Protein AF-I1BPT5-F1 (afdb_monomer)

Mean predicted aligned error: 7.58 Å

Solvent-accessible surface area (backbone atoms only — not comparable to full-atom values): 6154 Å² total; per-residue (Å²): 137,80,79,76,76,77,85,68,54,57,66,56,38,26,52,51,12,52,50,32,29,51,50,13,52,48,29,46,51,46,32,62,72,56,46,56,76,73,46,66,97,48,74,70,62,56,67,74,44,56,83,86,37,70,66,29,49,50,49,54,54,51,52,52,53,46,54,59,23,59,52,16,58,54,35,30,53,54,10,50,48,12,46,74,72,45,49,84,69,82,80,91,73,79,65,50,90,74,42,90,45,78,69,55,46,75,107

Sequence (107 aa):
MTSIPSTASTKVIRYRGAANICLGFLKLSFMSLFIDPLLPQKPIFALYYTWFHPMSLLYTALYGVKAYCILGVVDIGLGVEQVVTGWEMIQLFDSPVLSTSPRDFWR

Foldseek 3Di:
DDDDPPPPDLVNLLVQLVVLLVVLVVLVVCCVPPLVVVEDPDVVVLVVDDCPDPSVVVNVVSVVSNVVSVCSVVSNVVSVCSNVVSDRDDDPDDPLVPQPDPVSNVD

Secondary structure (DSSP, 8-state):
---------HHHHHHHHHHHHHHHHHHHHHIIIIITTTS-SSGGGGGGS-TTSHHHHHHHHHHHHHHHHHTHHHHHHHHHHHHHH---PPPS-S-GGG-SSHHHHT-

Radius of gyration: 18.04 Å; Cα contacts (8 Å, |Δi|>4): 95; chains: 1; bounding box: 36×20×56 Å

pLDDT: mean 84.09, std 11.27, range [34.62, 93.81]

Organism: Rhizopus delemar (strain RA 99-880 / ATCC MYA-4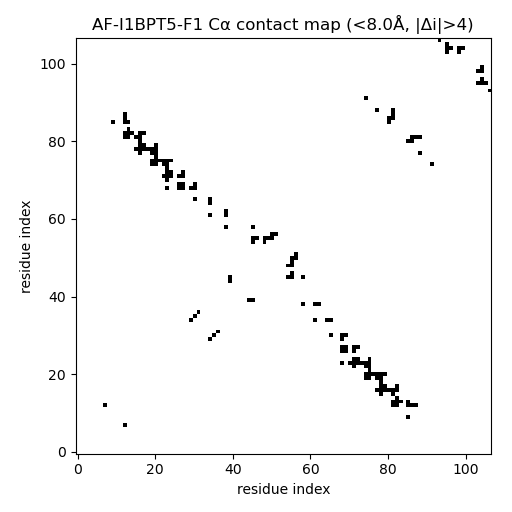621 / FGSC 9543 / NRRL 43880) (NCBI:txid246409)

Structure (mmCIF, N/CA/C/O backbone):
data_AF-I1BPT5-F1
#
_entry.id   AF-I1BPT5-F1
#
loop_
_atom_site.group_PDB
_atom_site.id
_atom_site.type_symbol
_atom_site.label_atom_id
_atom_site.label_alt_id
_atom_site.label_comp_id
_atom_site.label_asym_id
_atom_site.label_entity_id
_atom_site.label_seq_id
_atom_site.pdbx_PDB_ins_code
_atom_site.Cartn_x
_atom_site.Cartn_y
_atom_site.Cartn_z
_atom_site.occupancy
_atom_site.B_iso_or_equiv
_atom_site.auth_seq_id
_atom_site.auth_comp_id
_atom_site.auth_asym_id
_atom_site.auth_atom_id
_atom_site.pdbx_PDB_model_num
ATOM 1 N N . MET A 1 1 ? 4.087 -15.266 33.337 1.00 37.91 1 MET A N 1
ATOM 2 C CA . MET A 1 1 ? 4.011 -13.950 32.667 1.00 37.91 1 MET A CA 1
ATOM 3 C C . MET A 1 1 ? 2.549 -13.647 32.417 1.00 37.91 1 MET A C 1
ATOM 5 O O . MET A 1 1 ? 1.962 -14.174 31.486 1.00 37.91 1 MET A O 1
ATOM 9 N N . THR A 1 2 ? 1.935 -12.921 33.342 1.00 34.62 2 THR A N 1
ATOM 10 C CA . THR A 1 2 ? 0.526 -12.523 33.300 1.00 34.62 2 THR A CA 1
ATOM 11 C C . THR A 1 2 ? 0.373 -11.366 32.321 1.00 34.62 2 THR A C 1
ATOM 13 O O . THR A 1 2 ? 0.976 -10.312 32.516 1.00 34.62 2 THR A O 1
ATOM 16 N N . SER A 1 3 ? -0.389 -11.578 31.250 1.00 44.59 3 SER A N 1
ATOM 17 C CA . SER A 1 3 ? -0.771 -10.539 30.295 1.00 44.59 3 SER A CA 1
ATOM 18 C C . SER A 1 3 ? -1.522 -9.432 31.032 1.00 44.59 3 SER A C 1
ATOM 20 O O . SER A 1 3 ? -2.603 -9.670 31.569 1.00 44.59 3 SER A O 1
ATOM 22 N N . ILE A 1 4 ? -0.942 -8.237 31.086 1.00 49.91 4 ILE A N 1
ATOM 23 C CA . ILE A 1 4 ? -1.640 -7.038 31.550 1.00 49.91 4 ILE A CA 1
ATOM 24 C C . ILE A 1 4 ? -2.777 -6.796 30.546 1.00 49.91 4 ILE A C 1
ATOM 26 O O . ILE A 1 4 ? -2.481 -6.646 29.358 1.00 49.91 4 ILE A O 1
ATOM 30 N N . PRO A 1 5 ? -4.058 -6.799 30.956 1.00 51.09 5 PRO A N 1
ATOM 31 C CA . PRO A 1 5 ? -5.133 -6.458 30.043 1.00 51.09 5 PRO A CA 1
ATOM 32 C C . PRO A 1 5 ? -4.973 -4.980 29.691 1.00 51.09 5 PRO A C 1
ATOM 34 O O . PRO A 1 5 ? -5.000 -4.118 30.571 1.00 51.09 5 PRO A O 1
ATOM 37 N N . SER A 1 6 ? -4.757 -4.693 28.410 1.00 53.44 6 SER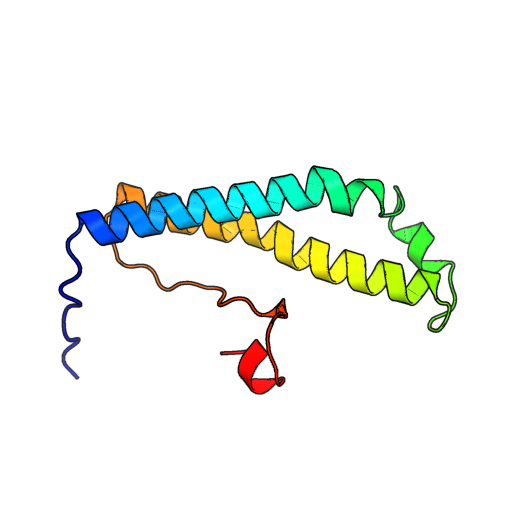 A N 1
ATOM 38 C CA . SER A 1 6 ? -4.852 -3.337 27.885 1.00 53.44 6 SER A CA 1
ATOM 39 C C . SER A 1 6 ? -6.260 -2.830 28.217 1.00 53.44 6 SER A C 1
ATOM 41 O O . SER A 1 6 ? -7.275 -3.388 27.803 1.00 53.44 6 SER A O 1
ATOM 43 N N . THR A 1 7 ? -6.337 -1.812 29.069 1.00 57.56 7 THR A N 1
ATOM 44 C CA . THR A 1 7 ? -7.579 -1.177 29.527 1.00 57.56 7 THR A CA 1
ATOM 45 C C . THR A 1 7 ? -8.123 -0.214 28.468 1.00 57.56 7 THR A C 1
ATOM 47 O O . THR A 1 7 ? -8.645 0.856 28.784 1.00 57.56 7 THR A O 1
ATOM 50 N N . ALA A 1 8 ? -7.996 -0.553 27.184 1.00 60.94 8 ALA A N 1
ATOM 51 C CA . ALA A 1 8 ? -8.628 0.216 26.128 1.00 60.94 8 ALA A CA 1
ATOM 52 C C . ALA A 1 8 ? -10.145 0.004 26.211 1.00 60.94 8 ALA A C 1
ATOM 54 O O . ALA A 1 8 ? -10.646 -1.119 26.155 1.00 60.94 8 ALA A O 1
ATOM 55 N N . SER A 1 9 ? -10.904 1.094 26.348 1.00 78.12 9 SER A N 1
ATOM 56 C CA . SER A 1 9 ? -12.364 1.025 26.265 1.00 78.12 9 SER A CA 1
ATOM 57 C C . SER A 1 9 ? -12.761 0.351 24.949 1.00 78.12 9 SER A C 1
ATOM 59 O O . SER A 1 9 ? -12.261 0.734 23.893 1.00 78.12 9 SER A O 1
ATOM 61 N N . THR A 1 10 ? -13.700 -0.599 24.973 1.00 77.88 10 THR A N 1
ATOM 62 C CA . THR A 1 10 ? -14.195 -1.300 23.771 1.00 77.88 10 THR A CA 1
ATOM 63 C C . THR A 1 10 ? -14.613 -0.335 22.653 1.00 77.88 10 THR A C 1
ATOM 65 O O . THR A 1 10 ? -14.499 -0.654 21.472 1.00 77.88 10 THR A O 1
ATOM 68 N N . LYS A 1 11 ? -15.049 0.884 23.008 1.00 82.06 11 LYS A N 1
ATOM 69 C CA . LYS A 1 11 ? -15.322 1.960 22.045 1.00 82.06 11 LYS A CA 1
ATOM 70 C C . LYS A 1 11 ? -14.076 2.331 21.234 1.00 82.06 11 LYS A C 1
ATOM 72 O O . LYS A 1 11 ? -14.161 2.413 20.016 1.00 82.06 11 LYS A O 1
ATOM 77 N N . VAL A 1 12 ? -12.928 2.506 21.888 1.00 84.62 12 VAL A N 1
ATOM 78 C CA . VAL A 1 12 ? -11.643 2.848 21.254 1.00 84.62 12 VAL A CA 1
ATOM 79 C C . VAL A 1 12 ? -11.201 1.748 20.289 1.00 84.62 12 VAL A C 1
ATOM 81 O O . VAL A 1 12 ? -10.805 2.055 19.169 1.00 84.62 12 VAL A O 1
ATOM 84 N N . ILE A 1 13 ? -11.350 0.476 20.677 1.00 84.06 13 ILE A N 1
ATOM 85 C CA . ILE A 1 13 ? -11.017 -0.675 19.819 1.00 84.06 13 ILE A CA 1
ATOM 86 C C . ILE A 1 13 ? -11.872 -0.664 18.545 1.00 84.06 13 ILE A C 1
ATOM 88 O O . ILE A 1 13 ? -11.348 -0.793 17.441 1.00 84.06 13 ILE A O 1
ATOM 92 N N . ARG A 1 14 ? -13.181 -0.418 18.677 1.00 85.81 14 ARG A N 1
ATOM 93 C CA . ARG A 1 14 ? -14.097 -0.333 17.529 1.00 85.81 14 ARG A CA 1
ATOM 94 C C . ARG A 1 14 ? -13.806 0.863 16.624 1.00 85.81 14 ARG A C 1
ATOM 96 O O . ARG A 1 14 ? -13.851 0.716 15.407 1.00 85.81 14 ARG A O 1
ATOM 103 N N . TYR A 1 15 ? -13.478 2.027 17.189 1.00 87.69 15 TYR A N 1
ATOM 104 C CA . TYR A 1 15 ? -13.063 3.189 16.395 1.00 87.69 15 TYR A CA 1
ATOM 105 C C . TYR A 1 15 ? -11.769 2.918 15.626 1.00 87.69 15 TYR A C 1
ATOM 107 O O . TYR A 1 15 ? -11.675 3.273 14.452 1.00 87.69 15 TYR A O 1
ATOM 115 N N . ARG A 1 16 ? -10.797 2.248 16.254 1.00 86.69 16 ARG A N 1
ATOM 116 C CA . ARG A 1 16 ? -9.550 1.842 15.596 1.00 86.69 16 ARG A CA 1
ATOM 117 C C . ARG A 1 16 ? -9.811 0.847 14.462 1.00 86.69 16 ARG A C 1
ATOM 119 O O . ARG A 1 16 ? -9.277 1.031 13.374 1.00 86.69 16 ARG A O 1
ATOM 126 N N . GLY A 1 17 ? -10.695 -0.128 14.6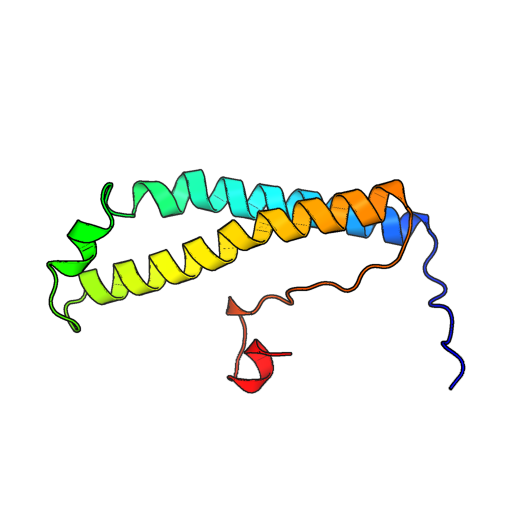74 1.00 86.88 17 GLY A N 1
ATOM 127 C CA . GLY A 1 17 ? -11.130 -1.049 13.621 1.00 86.88 17 GLY A CA 1
ATOM 128 C C . GLY A 1 17 ? -11.793 -0.331 12.444 1.00 86.88 17 GLY A C 1
ATOM 129 O O . GLY A 1 17 ? -11.429 -0.568 11.295 1.00 86.88 17 GLY A O 1
ATOM 130 N N . ALA A 1 18 ? -12.685 0.628 12.709 1.00 88.81 18 ALA A N 1
ATOM 131 C CA . ALA A 1 18 ? -13.304 1.442 11.661 1.00 88.81 18 ALA A CA 1
ATOM 132 C C . ALA A 1 18 ? -12.279 2.297 10.888 1.00 88.81 18 ALA A C 1
ATOM 134 O O . ALA A 1 18 ? -12.372 2.420 9.665 1.00 88.81 18 ALA A O 1
ATOM 135 N N . ALA A 1 19 ? -11.276 2.848 11.579 1.00 89.62 19 ALA A N 1
ATOM 136 C CA . ALA A 1 19 ? -10.181 3.575 10.942 1.00 89.62 19 ALA A CA 1
ATOM 137 C C . ALA A 1 19 ? -9.340 2.665 10.029 1.00 89.62 19 ALA A C 1
ATOM 139 O O . ALA A 1 19 ? -9.010 3.070 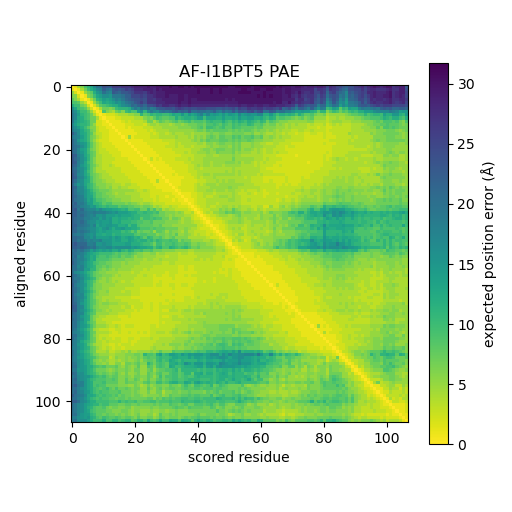8.917 1.00 89.62 19 ALA A O 1
ATOM 140 N N . ASN A 1 20 ? -9.067 1.423 10.447 1.00 88.50 20 ASN A N 1
ATOM 141 C CA . ASN A 1 20 ? -8.348 0.433 9.635 1.00 88.50 20 ASN A CA 1
ATOM 142 C C . ASN A 1 20 ? -9.126 0.043 8.372 1.00 88.50 20 ASN A C 1
ATOM 144 O O . ASN A 1 20 ? -8.548 -0.022 7.288 1.00 88.50 20 ASN A O 1
ATOM 148 N N . ILE A 1 21 ? -10.447 -0.128 8.482 1.00 91.00 21 ILE A N 1
ATOM 149 C CA . ILE A 1 21 ? -11.315 -0.359 7.318 1.00 91.00 21 ILE A CA 1
ATOM 150 C C . ILE A 1 21 ? -11.207 0.814 6.336 1.00 91.00 21 ILE A C 1
ATOM 152 O O . ILE A 1 21 ? -11.001 0.607 5.140 1.00 91.00 21 ILE A O 1
ATOM 156 N N . CYS A 1 22 ? -11.310 2.050 6.835 1.00 92.12 22 CYS A N 1
ATOM 157 C CA . CYS A 1 22 ? -11.188 3.254 6.013 1.00 92.12 22 CYS A CA 1
ATOM 158 C C . CYS A 1 22 ? -9.815 3.339 5.323 1.00 92.12 22 CYS A C 1
ATOM 160 O O . CYS A 1 22 ? -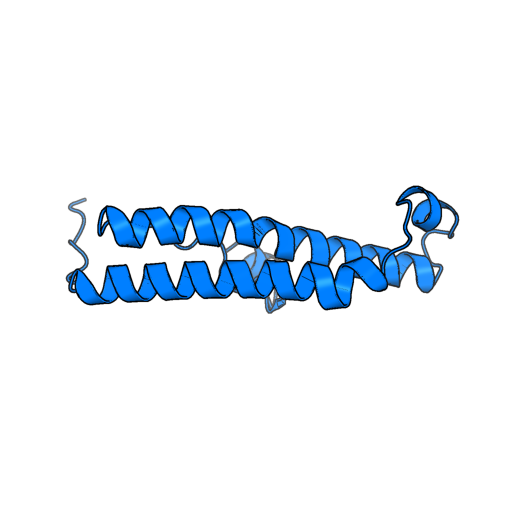9.740 3.608 4.124 1.00 92.12 22 CYS A O 1
ATOM 162 N N . LEU A 1 23 ? -8.735 3.034 6.050 1.00 90.38 23 LEU A N 1
ATOM 163 C CA . LEU A 1 23 ? -7.377 2.982 5.506 1.00 90.38 23 LEU A CA 1
ATOM 164 C C . LEU A 1 23 ? -7.257 1.944 4.381 1.00 90.38 23 LEU A C 1
ATOM 166 O O . LEU A 1 23 ? -6.677 2.237 3.336 1.00 90.38 23 LEU A O 1
ATOM 170 N N . GLY A 1 24 ? -7.825 0.752 4.567 1.00 90.75 24 GLY A N 1
ATOM 171 C CA . GLY A 1 24 ? -7.826 -0.295 3.551 1.00 90.75 24 GLY A CA 1
ATOM 172 C C . GLY A 1 24 ? -8.567 0.129 2.280 1.00 90.75 24 GLY A C 1
ATOM 173 O O . GLY A 1 24 ? -8.036 -0.014 1.178 1.00 90.75 24 GLY A O 1
ATOM 174 N N . PHE A 1 25 ? -9.740 0.758 2.413 1.00 93.81 25 PHE A N 1
ATOM 175 C CA . PHE A 1 25 ? -10.451 1.334 1.265 1.00 93.81 25 PHE A CA 1
ATOM 176 C C . PHE A 1 25 ? -9.669 2.456 0.583 1.00 93.81 25 PHE A C 1
ATOM 178 O O . PHE A 1 25 ? -9.668 2.533 -0.647 1.00 93.81 25 PHE A O 1
ATOM 185 N N . LEU A 1 26 ? -8.976 3.301 1.347 1.00 92.69 26 LEU A N 1
ATOM 186 C CA . LEU A 1 26 ? -8.117 4.347 0.799 1.00 92.69 26 LEU A CA 1
ATOM 187 C C . LEU A 1 26 ? -6.969 3.742 -0.017 1.00 92.69 26 LEU A C 1
ATOM 189 O O . LEU A 1 26 ? -6.731 4.189 -1.136 1.00 92.69 26 LEU A O 1
ATOM 193 N N . LYS A 1 27 ? -6.312 2.688 0.485 1.00 92.00 27 LYS A N 1
ATOM 194 C CA . LYS A 1 27 ? -5.255 1.961 -0.241 1.00 92.00 27 LYS A CA 1
ATOM 195 C C . LYS A 1 27 ? -5.767 1.371 -1.557 1.00 92.00 27 LYS A C 1
ATOM 197 O O . LYS A 1 27 ? -5.121 1.540 -2.590 1.00 92.00 27 LYS A O 1
ATOM 202 N N . LEU A 1 28 ? -6.935 0.728 -1.542 1.00 93.06 28 LEU A N 1
ATOM 203 C CA . LEU A 1 28 ? -7.543 0.145 -2.743 1.00 93.06 28 LEU A CA 1
ATOM 204 C C . LEU A 1 28 ? -7.987 1.210 -3.752 1.00 93.06 28 LEU A C 1
ATOM 206 O O . LEU A 1 28 ? -7.767 1.059 -4.954 1.00 93.06 28 LEU A O 1
ATOM 210 N N . SER A 1 29 ? -8.566 2.309 -3.268 1.00 92.44 29 SER A N 1
ATOM 211 C CA . SER A 1 29 ? -8.979 3.432 -4.116 1.00 92.44 29 SER A CA 1
ATOM 212 C C . SER A 1 29 ? -7.767 4.110 -4.751 1.00 92.44 29 SER A C 1
ATOM 214 O O . SER A 1 29 ? -7.767 4.382 -5.947 1.00 92.44 29 SER A O 1
ATOM 216 N N . PHE A 1 30 ? -6.699 4.317 -3.977 1.00 92.75 30 PHE A N 1
ATOM 217 C CA . PHE A 1 30 ? -5.441 4.861 -4.476 1.00 92.75 30 PHE A CA 1
ATOM 218 C C . PHE A 1 30 ? -4.815 3.957 -5.547 1.00 92.75 30 PHE A C 1
ATOM 220 O O . PHE A 1 30 ? -4.385 4.447 -6.590 1.00 92.75 30 PHE A O 1
ATOM 227 N N . MET A 1 31 ? -4.828 2.637 -5.334 1.00 93.00 31 MET A N 1
ATOM 228 C CA . MET A 1 31 ? -4.355 1.670 -6.327 1.00 93.00 31 MET A CA 1
ATOM 229 C C . MET A 1 31 ? -5.119 1.795 -7.648 1.00 93.00 31 MET A C 1
ATOM 231 O O . MET A 1 31 ? -4.498 1.968 -8.693 1.00 93.00 31 MET A O 1
ATOM 235 N N . SER A 1 32 ? -6.450 1.757 -7.591 1.00 91.38 32 SER A N 1
ATOM 236 C CA . SER A 1 32 ? -7.307 1.782 -8.782 1.00 91.38 32 SER A CA 1
ATOM 237 C C . SER A 1 32 ? -7.221 3.109 -9.548 1.00 91.38 32 SER A C 1
ATOM 239 O O . SER A 1 32 ? -7.207 3.122 -10.777 1.00 91.38 32 SER A O 1
ATOM 241 N N . LEU A 1 33 ? -7.123 4.238 -8.836 1.00 91.81 33 LEU A N 1
ATOM 242 C CA . LEU A 1 33 ? -7.163 5.570 -9.448 1.00 91.81 33 LEU A CA 1
ATOM 243 C C . LEU A 1 33 ? -5.801 6.079 -9.930 1.00 91.81 33 LEU A C 1
ATOM 245 O O . LEU A 1 33 ? -5.755 6.819 -10.909 1.00 91.81 33 LEU A O 1
ATOM 249 N N . PHE A 1 34 ? -4.706 5.723 -9.253 1.00 91.25 34 PHE A N 1
ATOM 250 C CA . PHE A 1 34 ? -3.383 6.293 -9.538 1.00 91.25 34 PHE A CA 1
ATOM 251 C C . PHE A 1 34 ? -2.378 5.263 -10.039 1.00 91.25 34 PHE A C 1
ATOM 253 O O . PHE A 1 34 ? -1.604 5.556 -10.947 1.00 91.25 34 PHE A O 1
ATOM 260 N N . ILE A 1 35 ? -2.374 4.064 -9.456 1.00 90.06 35 ILE A N 1
ATOM 261 C CA . ILE A 1 35 ? -1.351 3.057 -9.746 1.00 90.06 35 ILE A CA 1
ATOM 262 C C . ILE A 1 35 ? -1.717 2.280 -11.009 1.00 90.06 35 ILE A C 1
ATOM 264 O O . ILE A 1 35 ? -0.934 2.249 -11.954 1.00 90.06 35 ILE A O 1
ATOM 268 N N . ASP A 1 36 ? -2.921 1.715 -11.072 1.00 89.50 36 ASP A N 1
ATOM 269 C CA . ASP A 1 36 ? -3.361 0.889 -12.200 1.00 89.50 36 ASP A CA 1
ATOM 270 C C . ASP A 1 36 ? -3.321 1.604 -13.566 1.00 89.50 36 ASP A C 1
ATOM 272 O O . ASP A 1 36 ? -2.872 0.971 -14.523 1.00 89.50 36 ASP A O 1
ATOM 276 N N . PRO A 1 37 ? -3.680 2.898 -13.697 1.00 90.12 37 PRO A N 1
ATOM 277 C CA . PRO A 1 37 ? -3.563 3.614 -14.970 1.00 90.12 37 PRO A CA 1
ATOM 278 C C . PRO A 1 37 ? -2.118 3.884 -15.406 1.00 90.12 37 PRO A C 1
ATOM 280 O O . PRO A 1 37 ? -1.861 4.071 -16.595 1.00 90.12 37 PRO A O 1
ATOM 283 N N . LEU A 1 38 ? -1.181 3.941 -14.456 1.00 89.19 38 LEU A N 1
ATOM 284 C CA . LEU A 1 38 ? 0.231 4.223 -14.721 1.00 89.19 38 LEU A CA 1
ATOM 285 C C . LEU A 1 38 ? 1.027 2.947 -15.043 1.00 89.19 38 LEU A C 1
ATOM 287 O O . LEU A 1 38 ? 2.112 3.015 -15.626 1.00 89.19 38 LEU A O 1
ATOM 291 N N . LEU A 1 39 ? 0.493 1.779 -14.679 1.00 87.81 39 LEU A N 1
ATOM 292 C CA . LEU A 1 39 ? 1.060 0.487 -15.040 1.00 87.81 39 LEU A CA 1
ATOM 293 C C . LEU A 1 39 ? 0.691 0.076 -16.476 1.00 87.81 39 LEU A C 1
ATOM 295 O O . LEU A 1 39 ? -0.387 0.395 -16.979 1.00 87.81 39 LEU A O 1
ATOM 299 N N . PRO A 1 40 ? 1.550 -0.716 -17.141 1.00 85.62 40 PRO A N 1
ATOM 300 C CA . PRO A 1 40 ? 1.196 -1.308 -18.419 1.00 85.62 40 PRO A CA 1
ATOM 301 C C . PRO A 1 40 ? 0.049 -2.315 -18.247 1.00 85.62 40 PRO A C 1
ATOM 303 O O . PRO A 1 40 ? 0.056 -3.134 -17.328 1.00 85.62 40 PRO A O 1
ATOM 306 N N . GLN A 1 41 ? -0.896 -2.323 -19.195 1.00 82.88 41 GLN A N 1
ATOM 307 C CA . GLN A 1 41 ? -2.055 -3.234 -19.189 1.00 82.88 41 GLN A CA 1
ATOM 308 C C . GLN A 1 41 ? -1.673 -4.717 -19.082 1.00 82.88 41 GLN A C 1
ATOM 310 O O . GLN A 1 41 ? -2.435 -5.521 -18.549 1.00 82.88 41 GLN A O 1
ATOM 315 N N . LYS A 1 42 ? -0.498 -5.092 -19.604 1.00 84.19 42 LYS A N 1
ATOM 316 C CA . LYS A 1 42 ? 0.069 -6.432 -19.435 1.00 84.19 42 LYS A CA 1
ATOM 317 C C . LYS A 1 42 ? 1.417 -6.323 -18.725 1.00 84.19 42 LYS A C 1
ATOM 319 O O . LYS A 1 42 ? 2.282 -5.594 -19.213 1.00 84.19 42 LYS A O 1
ATOM 324 N N . PRO A 1 43 ? 1.651 -7.103 -17.655 1.00 80.50 43 PRO A N 1
ATOM 325 C CA .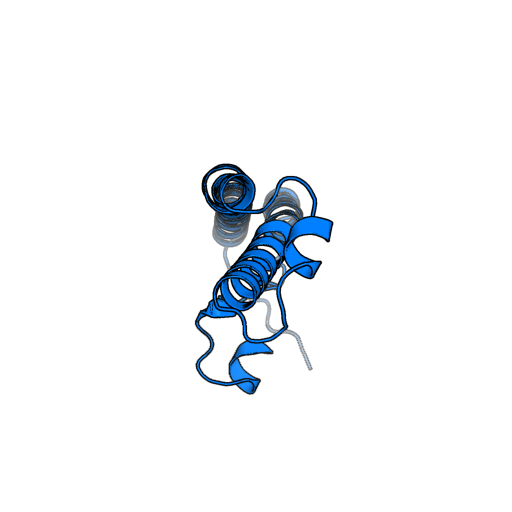 PRO A 1 43 ? 2.908 -7.060 -16.908 1.00 80.50 43 PRO A CA 1
ATOM 326 C C . PRO A 1 43 ? 4.115 -7.469 -17.755 1.00 80.50 43 PRO A C 1
ATOM 328 O O . PRO A 1 43 ? 5.229 -7.025 -17.500 1.00 80.50 43 PRO A O 1
ATOM 331 N N . ILE A 1 44 ? 3.890 -8.246 -18.819 1.00 85.00 44 ILE A N 1
ATOM 332 C CA . ILE A 1 44 ? 4.945 -8.636 -19.754 1.00 85.00 44 ILE A CA 1
ATOM 333 C C . ILE A 1 44 ? 5.597 -7.431 -20.439 1.00 85.00 44 ILE A C 1
ATOM 335 O O . ILE A 1 44 ? 6.765 -7.502 -20.802 1.00 85.00 44 ILE A O 1
ATOM 339 N N . PHE A 1 45 ? 4.881 -6.305 -20.566 1.00 83.62 45 PHE A N 1
ATOM 340 C CA . PHE A 1 45 ? 5.441 -5.120 -21.201 1.00 83.62 45 PHE A CA 1
ATOM 341 C C . PHE A 1 45 ? 6.549 -4.463 -20.375 1.00 83.62 45 PHE A C 1
ATOM 343 O O . PHE A 1 45 ? 7.473 -3.887 -20.943 1.00 83.62 45 PHE A O 1
ATOM 350 N N . ALA A 1 46 ? 6.501 -4.597 -19.046 1.00 79.81 46 ALA A N 1
ATOM 351 C CA . ALA A 1 46 ? 7.556 -4.092 -18.174 1.00 79.81 46 ALA A CA 1
ATOM 352 C C . ALA A 1 46 ? 8.882 -4.855 -18.368 1.00 79.81 46 ALA A C 1
ATOM 354 O O . ALA A 1 46 ? 9.948 -4.270 -18.205 1.00 79.81 46 ALA A O 1
ATOM 355 N N . LEU A 1 47 ? 8.818 -6.128 -18.781 1.00 84.06 47 LEU A N 1
ATOM 356 C CA . LEU A 1 47 ? 9.982 -6.997 -18.997 1.00 84.06 47 LEU A CA 1
ATOM 357 C C . LEU A 1 47 ? 10.724 -6.724 -20.315 1.00 84.06 47 LEU A C 1
ATOM 359 O O . LEU A 1 47 ? 11.825 -7.235 -20.497 1.00 84.06 47 LEU A O 1
ATOM 363 N N . TYR A 1 48 ? 10.155 -5.933 -21.234 1.00 87.62 48 TYR A N 1
ATOM 364 C CA . TYR A 1 48 ? 10.856 -5.560 -22.472 1.00 87.62 48 TYR A CA 1
ATOM 365 C C . TYR A 1 48 ? 11.969 -4.536 -22.243 1.00 87.62 48 TYR A C 1
ATOM 367 O O . TYR A 1 48 ? 12.846 -4.383 -23.092 1.00 87.62 48 TYR A O 1
ATOM 375 N N . TYR A 1 49 ? 11.944 -3.827 -21.115 1.00 86.56 49 TYR A N 1
ATOM 376 C CA . TYR A 1 49 ? 12.987 -2.877 -20.767 1.00 86.56 49 TYR A CA 1
ATOM 377 C C . TYR A 1 49 ? 14.186 -3.591 -20.141 1.00 86.56 49 TYR A C 1
ATOM 379 O O . TYR A 1 49 ? 14.045 -4.523 -19.350 1.00 86.56 49 TYR A O 1
ATOM 387 N N . THR A 1 50 ? 15.391 -3.125 -20.464 1.00 88.62 50 THR A N 1
ATOM 388 C CA . THR A 1 50 ? 16.609 -3.574 -19.784 1.00 88.62 50 THR A CA 1
ATOM 389 C C . THR A 1 50 ? 16.589 -3.163 -18.311 1.00 88.62 50 THR A C 1
ATOM 391 O O . THR A 1 50 ? 15.960 -2.176 -17.928 1.00 88.62 50 THR A O 1
ATOM 394 N N . TRP A 1 51 ? 17.313 -3.914 -17.477 1.00 79.50 51 TRP A N 1
ATOM 395 C CA . TRP A 1 51 ? 17.266 -3.796 -16.013 1.00 79.50 51 TRP A CA 1
ATOM 396 C C . TRP A 1 51 ? 17.447 -2.362 -15.483 1.00 79.50 51 TRP A C 1
ATOM 398 O O . TRP A 1 51 ? 16.696 -1.934 -14.614 1.00 79.50 51 TRP A O 1
ATOM 408 N N . PHE A 1 52 ? 18.387 -1.600 -16.050 1.00 85.00 52 PHE A N 1
ATOM 409 C CA . PHE A 1 52 ? 18.706 -0.225 -15.634 1.00 85.00 52 PHE A CA 1
ATOM 410 C C . PHE A 1 52 ? 18.043 0.864 -16.487 1.00 85.00 52 PHE A C 1
ATOM 412 O O . PHE A 1 52 ? 18.383 2.041 -16.371 1.00 85.00 52 PHE A O 1
ATOM 419 N N . HIS A 1 53 ? 17.096 0.504 -17.353 1.00 90.31 53 HIS A N 1
ATOM 420 C CA . HIS A 1 53 ? 16.330 1.502 -18.084 1.00 90.31 53 HIS A CA 1
ATOM 421 C C . HIS A 1 53 ? 15.414 2.268 -17.110 1.00 90.31 53 HIS A C 1
ATOM 423 O O . HIS A 1 53 ? 14.749 1.635 -16.285 1.00 90.31 53 HIS A O 1
ATOM 429 N N . PRO A 1 54 ? 15.294 3.604 -17.207 1.00 89.38 54 PRO A N 1
ATOM 430 C CA . PRO A 1 54 ? 14.501 4.402 -16.266 1.00 89.38 54 PRO A CA 1
ATOM 431 C C . PRO A 1 54 ? 13.038 3.941 -16.157 1.00 89.38 54 PRO A C 1
ATOM 433 O O . PRO A 1 54 ? 12.482 3.915 -15.063 1.00 89.38 54 PRO A O 1
ATOM 436 N N . MET A 1 55 ? 12.433 3.495 -17.264 1.00 87.62 55 MET A N 1
ATOM 437 C CA . MET A 1 55 ? 11.070 2.938 -17.243 1.00 87.62 55 MET A CA 1
ATOM 438 C C . MET A 1 55 ? 10.970 1.611 -16.475 1.00 87.62 55 MET A C 1
ATOM 440 O O . MET A 1 55 ? 9.980 1.388 -15.788 1.00 87.62 55 MET A O 1
ATOM 444 N N . SER A 1 56 ? 12.000 0.756 -16.531 1.00 88.38 56 SER A N 1
ATOM 445 C CA . SER A 1 56 ? 12.045 -0.496 -15.759 1.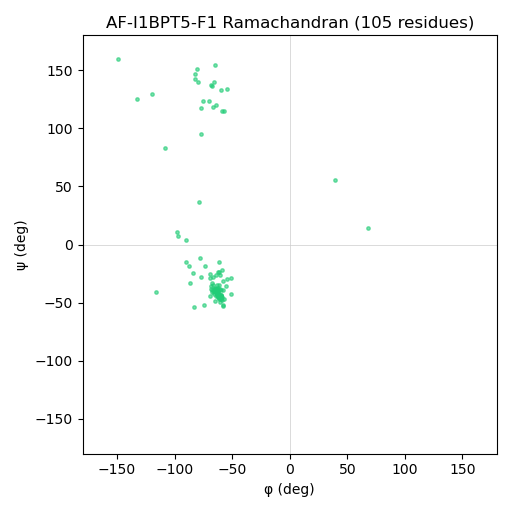00 88.38 56 SER A CA 1
ATOM 446 C C . SER A 1 56 ? 12.061 -0.214 -14.253 1.00 88.38 56 SER A C 1
ATOM 448 O O . SER A 1 56 ? 11.297 -0.806 -13.486 1.00 88.38 56 SER A O 1
ATOM 450 N N . LEU A 1 57 ? 12.877 0.759 -13.832 1.00 89.69 57 LEU A N 1
ATOM 451 C CA . LEU A 1 57 ? 12.953 1.198 -12.437 1.00 89.69 57 LEU A CA 1
ATOM 452 C C . LEU A 1 57 ? 11.626 1.799 -11.960 1.00 89.69 57 LEU A C 1
ATOM 454 O O . LEU A 1 57 ? 11.152 1.454 -10.877 1.00 89.69 57 LEU A O 1
ATOM 458 N N . LEU A 1 58 ? 10.995 2.640 -12.788 1.00 91.19 58 LEU A N 1
ATOM 459 C CA . LEU A 1 58 ? 9.687 3.219 -12.489 1.00 91.19 58 LEU A CA 1
ATOM 460 C C . LEU A 1 58 ? 8.620 2.133 -12.315 1.00 91.19 58 LEU A C 1
ATOM 462 O O . LEU A 1 58 ? 7.913 2.131 -11.310 1.00 91.19 58 LEU A O 1
ATOM 466 N N . TYR A 1 59 ? 8.523 1.180 -13.247 1.00 90.62 59 TYR A N 1
ATOM 467 C CA . TYR A 1 59 ? 7.558 0.087 -13.125 1.00 90.62 59 TYR A CA 1
ATOM 468 C C . TYR A 1 59 ? 7.822 -0.777 -11.898 1.00 90.62 59 TYR A C 1
ATOM 470 O O . TYR A 1 59 ? 6.876 -1.121 -11.196 1.00 90.62 59 TYR A O 1
ATOM 478 N N . THR A 1 60 ? 9.083 -1.078 -11.589 1.00 90.44 60 THR A N 1
ATOM 479 C CA . THR A 1 60 ? 9.445 -1.838 -10.385 1.00 90.44 60 THR A CA 1
ATOM 480 C C . THR A 1 60 ? 8.971 -1.128 -9.114 1.00 90.44 60 THR A C 1
ATOM 482 O O . THR A 1 60 ? 8.348 -1.755 -8.256 1.00 90.44 60 THR A O 1
ATOM 485 N N . ALA A 1 61 ? 9.182 0.189 -9.015 1.00 90.31 61 ALA A N 1
ATOM 486 C CA . ALA A 1 61 ? 8.690 0.983 -7.891 1.00 90.31 61 ALA A CA 1
ATOM 487 C C . ALA A 1 61 ? 7.152 0.974 -7.813 1.00 90.31 61 ALA A C 1
ATOM 489 O O . ALA A 1 61 ? 6.587 0.737 -6.744 1.00 90.31 61 ALA A O 1
ATOM 490 N N . LEU A 1 62 ? 6.467 1.159 -8.946 1.00 91.38 62 LEU A N 1
ATOM 491 C CA . LEU A 1 62 ? 5.004 1.145 -9.013 1.00 91.38 62 LEU A CA 1
ATOM 492 C C . LEU A 1 62 ? 4.407 -0.220 -8.647 1.00 91.38 62 LEU A C 1
ATOM 494 O O . LEU A 1 62 ? 3.400 -0.270 -7.944 1.00 91.38 62 LEU A O 1
ATOM 498 N N . TYR A 1 63 ? 5.034 -1.327 -9.055 1.00 91.06 63 TYR A N 1
ATOM 499 C CA . TYR A 1 63 ? 4.637 -2.673 -8.633 1.00 91.06 63 TYR A CA 1
ATOM 500 C C . TYR A 1 63 ? 4.832 -2.889 -7.128 1.00 91.06 63 TYR A C 1
ATOM 502 O O . TYR A 1 63 ? 3.979 -3.514 -6.496 1.00 91.06 63 TYR A O 1
ATOM 510 N N . GLY A 1 64 ? 5.897 -2.338 -6.536 1.00 90.12 64 GLY A N 1
ATOM 511 C CA . GLY A 1 64 ? 6.099 -2.352 -5.084 1.00 90.12 64 GLY A CA 1
ATOM 512 C C . GLY A 1 64 ? 4.992 -1.606 -4.333 1.00 90.12 64 GLY A C 1
ATOM 513 O O . GLY A 1 64 ? 4.404 -2.142 -3.393 1.00 90.12 64 GLY A O 1
ATOM 514 N N . VAL A 1 65 ? 4.636 -0.404 -4.799 1.00 91.00 65 VAL A N 1
ATOM 515 C CA . VAL A 1 65 ? 3.515 0.371 -4.238 1.00 91.00 65 VAL A CA 1
ATOM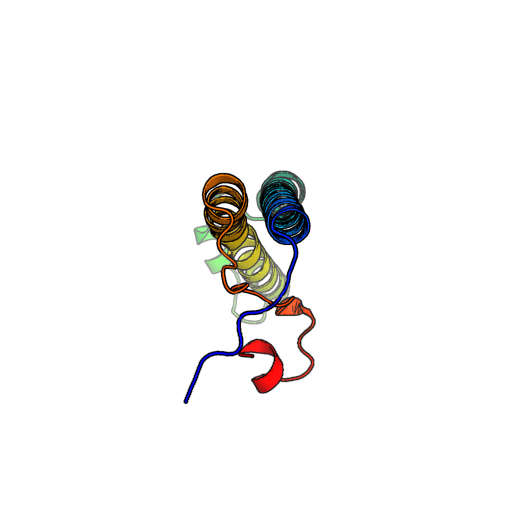 516 C C . VAL A 1 65 ? 2.190 -0.370 -4.425 1.00 91.00 65 VAL A C 1
ATOM 518 O O . VAL A 1 65 ? 1.405 -0.464 -3.484 1.00 91.00 65 VAL A O 1
ATOM 521 N N . LYS A 1 66 ? 1.958 -0.971 -5.599 1.00 91.19 66 LYS A N 1
ATOM 522 C CA . LYS A 1 66 ? 0.769 -1.790 -5.865 1.00 91.19 66 LYS A CA 1
ATOM 523 C C . LYS A 1 66 ? 0.645 -2.947 -4.876 1.00 91.19 66 LYS A C 1
ATOM 525 O O . LYS A 1 66 ? -0.429 -3.148 -4.316 1.00 91.19 66 LYS A O 1
ATOM 530 N N . ALA A 1 67 ? 1.731 -3.679 -4.631 1.00 91.06 67 ALA A N 1
ATOM 531 C CA . ALA A 1 67 ? 1.746 -4.772 -3.663 1.00 91.06 67 ALA A CA 1
ATOM 532 C C . ALA A 1 67 ? 1.383 -4.283 -2.251 1.00 91.06 67 ALA A C 1
ATOM 534 O O . ALA A 1 67 ? 0.550 -4.896 -1.585 1.00 91.06 67 ALA A O 1
ATOM 535 N N . TYR A 1 68 ? 1.926 -3.136 -1.829 1.00 90.00 68 TYR A N 1
ATOM 536 C CA . TYR A 1 68 ? 1.564 -2.515 -0.554 1.00 90.00 68 TYR A CA 1
ATOM 537 C C . TYR A 1 68 ? 0.080 -2.116 -0.483 1.00 90.00 68 TYR A C 1
ATOM 539 O O . TYR A 1 68 ? -0.570 -2.320 0.542 1.00 90.00 68 TYR A O 1
ATOM 547 N N . CYS A 1 69 ? -0.492 -1.588 -1.566 1.00 90.06 69 CYS A N 1
ATOM 548 C CA . CYS A 1 69 ? -1.910 -1.236 -1.598 1.00 90.06 69 CYS A CA 1
ATOM 549 C C . CYS A 1 69 ? -2.836 -2.461 -1.562 1.00 90.06 69 CYS A C 1
ATOM 551 O O . CYS A 1 69 ? -3.876 -2.403 -0.906 1.00 90.06 69 CYS A O 1
ATOM 553 N N . ILE A 1 70 ? -2.457 -3.575 -2.203 1.00 91.19 70 ILE A N 1
ATOM 554 C CA . ILE A 1 70 ? -3.212 -4.842 -2.160 1.00 91.19 70 ILE A CA 1
ATOM 555 C C . ILE A 1 70 ? -3.306 -5.379 -0.726 1.00 91.19 70 ILE A C 1
ATOM 557 O O . ILE A 1 70 ? -4.348 -5.903 -0.332 1.00 91.19 70 ILE A O 1
ATOM 561 N N . LEU A 1 71 ? -2.267 -5.179 0.091 1.00 89.50 71 LEU A N 1
ATOM 562 C CA . LEU A 1 71 ? -2.302 -5.534 1.514 1.00 89.50 71 LEU A CA 1
ATOM 563 C C . LEU A 1 71 ? -3.380 -4.762 2.301 1.00 89.50 71 LEU A C 1
ATOM 565 O O . LEU A 1 71 ? -3.773 -5.208 3.374 1.00 89.50 71 LEU A O 1
ATOM 569 N N . GLY A 1 72 ? -3.945 -3.684 1.745 1.00 86.81 72 GLY A N 1
ATOM 570 C CA . GLY A 1 72 ? -5.116 -3.001 2.302 1.00 86.81 72 GLY A CA 1
ATOM 571 C C . GLY A 1 72 ? -6.359 -3.888 2.444 1.00 86.81 72 GLY A C 1
ATOM 572 O O . GLY A 1 72 ? -7.205 -3.606 3.287 1.00 86.81 72 GLY A O 1
ATOM 573 N N . VAL A 1 73 ? -6.467 -4.995 1.697 1.00 90.69 73 VAL A N 1
ATOM 574 C CA . VAL A 1 73 ? -7.541 -5.991 1.900 1.00 90.69 73 VAL A CA 1
ATOM 575 C C . VAL A 1 73 ? -7.456 -6.621 3.293 1.00 90.69 73 VAL A C 1
ATOM 577 O O . VAL A 1 73 ? -8.480 -6.856 3.934 1.00 90.69 73 VAL A O 1
ATOM 580 N N . VAL A 1 74 ? -6.238 -6.857 3.785 1.00 90.56 74 VAL A N 1
ATOM 581 C CA . VAL A 1 74 ? -6.004 -7.424 5.118 1.00 90.56 74 VAL A CA 1
ATOM 582 C C . VAL A 1 74 ? -6.406 -6.422 6.201 1.00 90.56 74 VAL A C 1
ATOM 584 O O . VAL A 1 74 ? -7.044 -6.812 7.176 1.00 90.56 74 VAL A O 1
ATOM 587 N N . ASP A 1 75 ? -6.136 -5.128 5.994 1.00 88.00 75 ASP A N 1
ATOM 588 C CA . ASP A 1 75 ? -6.565 -4.063 6.913 1.00 88.00 75 ASP A CA 1
ATOM 589 C C . ASP A 1 75 ? -8.096 -4.000 7.045 1.00 88.00 75 ASP A C 1
ATOM 591 O O . ASP A 1 75 ? -8.617 -3.806 8.145 1.00 88.00 75 ASP A O 1
ATOM 595 N N . ILE A 1 76 ? -8.827 -4.218 5.943 1.00 90.44 76 ILE A N 1
ATOM 596 C CA . ILE A 1 76 ? -10.295 -4.305 5.962 1.00 90.44 76 ILE A CA 1
ATOM 597 C C . ILE A 1 76 ? -10.741 -5.529 6.763 1.00 90.44 76 ILE A C 1
ATOM 599 O O . ILE A 1 76 ? -11.595 -5.394 7.634 1.00 90.44 76 ILE A O 1
ATOM 603 N N . GLY A 1 77 ? -10.164 -6.707 6.502 1.00 90.50 77 GLY A N 1
ATOM 604 C CA . GLY A 1 77 ? -10.523 -7.942 7.206 1.00 90.50 77 GLY A CA 1
ATOM 605 C C . GLY A 1 77 ? -10.322 -7.834 8.720 1.00 90.50 77 GLY A C 1
ATOM 606 O O . GLY A 1 77 ? -11.262 -8.045 9.488 1.00 90.50 77 GLY A O 1
ATOM 607 N N . LEU A 1 78 ? -9.128 -7.409 9.141 1.00 89.38 78 LEU A N 1
ATOM 608 C CA . LEU A 1 78 ? -8.796 -7.213 10.555 1.00 89.38 78 LEU A CA 1
ATOM 609 C C . LEU A 1 78 ? -9.633 -6.102 11.191 1.00 89.38 78 LEU A C 1
ATOM 611 O O . LEU A 1 78 ? -10.064 -6.224 12.335 1.00 89.38 78 LEU A O 1
ATOM 615 N N . GLY A 1 79 ? -9.892 -5.017 10.460 1.00 88.00 79 GLY A N 1
ATOM 616 C CA . GLY A 1 79 ? -10.729 -3.926 10.942 1.00 88.00 79 GLY A CA 1
ATOM 617 C C . GLY A 1 79 ? -12.185 -4.352 11.153 1.00 88.00 79 GLY A C 1
ATOM 618 O O . GLY A 1 79 ? -12.781 -3.998 12.171 1.00 88.00 79 GLY A O 1
ATOM 619 N N . VAL A 1 80 ? -12.751 -5.159 10.246 1.00 91.25 80 VAL A N 1
ATOM 620 C CA . VAL A 1 80 ? -14.095 -5.745 10.402 1.00 91.25 80 VAL A CA 1
ATOM 621 C C . VAL A 1 80 ? -14.139 -6.638 11.637 1.00 91.25 80 VAL A C 1
ATOM 623 O O . VAL A 1 80 ? -15.052 -6.508 12.454 1.00 91.25 80 VAL A O 1
ATOM 626 N N . GLU A 1 81 ? -13.134 -7.492 11.819 1.00 89.19 81 GLU A N 1
ATOM 627 C CA . GLU A 1 81 ? -13.053 -8.375 12.979 1.00 89.19 81 GLU A CA 1
ATOM 628 C C . GLU A 1 81 ? -12.946 -7.585 14.294 1.00 89.19 81 GLU A C 1
ATOM 630 O O . GLU A 1 81 ? -13.711 -7.855 15.223 1.00 89.19 81 GLU A O 1
ATOM 635 N N . GLN A 1 82 ? -12.111 -6.539 14.350 1.00 88.06 82 GLN A N 1
ATOM 636 C CA . GLN A 1 82 ? -12.007 -5.619 15.493 1.00 88.06 82 GLN A CA 1
ATOM 637 C C . GLN A 1 82 ? -13.335 -4.904 15.806 1.00 88.06 82 GLN A C 1
ATOM 639 O O . GLN A 1 82 ? -13.689 -4.734 16.976 1.00 88.06 82 GLN A O 1
ATOM 644 N N . VAL A 1 83 ? -14.097 -4.489 14.787 1.00 88.50 83 VAL A N 1
ATOM 645 C CA . VAL A 1 83 ? -15.398 -3.816 14.970 1.00 88.50 83 VAL A CA 1
ATOM 646 C C . VAL A 1 83 ? -16.458 -4.779 15.514 1.00 88.50 83 VAL A C 1
ATOM 648 O O . VAL A 1 83 ? -17.191 -4.417 16.442 1.00 88.50 83 VAL A O 1
ATOM 651 N N . VAL A 1 84 ? -16.535 -5.995 14.962 1.00 88.38 84 VAL A N 1
ATOM 652 C CA . VAL A 1 84 ? -17.557 -6.997 15.308 1.00 88.38 84 VAL A CA 1
ATOM 653 C C . VAL A 1 84 ? -17.280 -7.628 16.672 1.00 88.38 84 VAL A C 1
ATOM 655 O O . VAL A 1 84 ? -18.155 -7.632 17.539 1.00 88.38 84 VAL A O 1
ATOM 658 N N . THR A 1 85 ? -16.065 -8.134 16.885 1.00 85.38 85 THR A N 1
ATOM 659 C CA . THR A 1 85 ? -15.704 -8.888 18.100 1.00 85.38 85 THR A CA 1
ATOM 660 C C . THR A 1 85 ? -15.308 -7.981 19.262 1.00 85.38 85 THR A C 1
ATOM 662 O O . THR A 1 85 ? -15.438 -8.367 20.422 1.00 85.38 85 THR A O 1
ATOM 665 N N . GLY A 1 86 ? -14.851 -6.756 18.977 1.00 78.38 86 GLY A N 1
ATOM 666 C CA . GLY A 1 86 ? -14.284 -5.869 19.991 1.00 78.38 86 GLY A CA 1
ATOM 667 C C . GLY A 1 86 ? -12.944 -6.358 20.546 1.00 78.38 86 GLY A C 1
ATOM 668 O O . GLY A 1 86 ? -12.520 -5.863 21.590 1.00 78.38 86 GLY A O 1
ATOM 669 N N . TRP A 1 87 ? -12.295 -7.323 19.887 1.00 82.12 87 TRP A N 1
ATOM 670 C CA . TRP A 1 87 ? -10.962 -7.789 20.253 1.00 82.12 87 TRP A CA 1
ATOM 671 C C . TRP A 1 87 ? -9.883 -6.841 19.750 1.00 82.12 87 TRP A C 1
ATOM 673 O O . TRP A 1 87 ? -9.938 -6.326 18.633 1.00 82.12 87 TRP A O 1
ATOM 683 N N . GLU A 1 88 ? -8.875 -6.619 20.588 1.00 80.69 88 GLU A N 1
ATOM 684 C CA . GLU A 1 88 ? -7.702 -5.848 20.207 1.00 80.69 88 GLU A CA 1
ATOM 685 C C . GLU A 1 88 ? -6.790 -6.711 19.327 1.00 80.69 88 GLU A C 1
ATOM 687 O O . GLU A 1 88 ? -5.983 -7.496 19.821 1.00 80.69 88 GLU A O 1
ATOM 692 N N . MET A 1 89 ? -6.938 -6.585 18.007 1.00 78.75 89 MET A N 1
ATOM 693 C CA . MET A 1 89 ? -6.010 -7.223 17.070 1.00 78.75 89 MET A CA 1
ATOM 694 C C . MET A 1 89 ? -4.744 -6.392 16.870 1.00 78.75 89 MET A C 1
ATOM 696 O O . MET A 1 89 ? -4.786 -5.159 16.860 1.00 78.75 89 MET A O 1
ATOM 700 N N . ILE A 1 90 ? -3.627 -7.088 16.665 1.00 77.88 90 ILE A N 1
ATOM 701 C CA . ILE A 1 90 ? -2.332 -6.485 16.349 1.00 77.88 90 ILE A CA 1
ATOM 702 C C . ILE A 1 90 ? -2.413 -5.846 14.959 1.00 77.88 90 ILE A C 1
ATOM 704 O O . ILE A 1 90 ? -2.963 -6.420 14.021 1.00 77.88 90 ILE A O 1
ATOM 708 N N . GLN A 1 91 ? -1.870 -4.639 14.833 1.00 75.00 91 GLN A N 1
ATOM 709 C CA . GLN A 1 91 ? -1.741 -3.965 13.549 1.00 75.00 91 GLN A CA 1
ATOM 710 C C . GLN A 1 91 ? -0.601 -4.610 12.758 1.00 75.00 91 GLN A C 1
ATOM 712 O O . GLN A 1 91 ? 0.519 -4.676 13.252 1.00 75.00 91 GLN A O 1
ATOM 717 N N . LEU A 1 92 ? -0.897 -5.095 11.550 1.00 73.31 92 LEU A N 1
ATOM 718 C CA . LEU A 1 92 ? 0.069 -5.860 10.757 1.00 73.31 92 LEU A CA 1
ATOM 719 C C . LEU A 1 92 ? 1.135 -4.996 10.072 1.00 73.31 92 LEU A C 1
ATOM 721 O O . LEU A 1 92 ? 2.229 -5.485 9.818 1.00 73.31 92 LEU A O 1
ATOM 725 N N . PHE A 1 93 ? 0.819 -3.739 9.754 1.00 75.94 93 PHE A N 1
ATOM 726 C CA . PHE A 1 93 ? 1.736 -2.841 9.057 1.00 75.94 93 PHE A CA 1
ATOM 727 C C . PHE A 1 93 ? 1.789 -1.477 9.742 1.00 75.94 93 PHE A C 1
ATOM 729 O O . PHE A 1 93 ? 0.758 -0.809 9.892 1.00 75.94 93 PHE A O 1
ATOM 736 N N . ASP A 1 94 ? 2.998 -1.046 10.096 1.00 77.25 94 ASP A N 1
ATOM 737 C CA . ASP A 1 94 ? 3.285 0.310 10.559 1.00 77.25 94 ASP A CA 1
ATOM 738 C C . ASP A 1 94 ? 4.071 1.079 9.491 1.00 77.25 94 ASP A C 1
ATOM 740 O O . ASP A 1 94 ? 5.295 1.118 9.485 1.00 77.25 94 ASP A O 1
ATOM 744 N N . SER A 1 95 ? 3.340 1.636 8.521 1.00 79.81 95 SER A N 1
ATOM 745 C CA . SER A 1 95 ? 3.862 2.546 7.486 1.00 79.81 95 SER A CA 1
ATOM 746 C C . SER A 1 95 ? 5.252 2.179 6.915 1.00 79.81 95 SER A C 1
ATOM 748 O O . SER A 1 95 ? 6.142 3.031 6.887 1.00 79.81 95 SER A O 1
ATOM 750 N N . PRO A 1 96 ? 5.454 0.956 6.380 1.00 81.50 96 PRO A N 1
ATOM 751 C CA . PRO A 1 96 ? 6.781 0.448 6.005 1.00 81.50 96 PRO A CA 1
ATOM 752 C C . PRO A 1 96 ? 7.478 1.281 4.918 1.00 81.50 96 PRO A C 1
ATOM 754 O O . PRO A 1 96 ? 8.699 1.311 4.826 1.00 81.50 96 PRO A O 1
ATOM 757 N N . VAL A 1 97 ? 6.715 2.017 4.105 1.00 82.62 97 VAL A N 1
ATOM 758 C CA . VAL A 1 97 ? 7.250 2.920 3.070 1.00 82.62 97 VAL A CA 1
ATOM 759 C C . VAL A 1 97 ? 8.054 4.083 3.670 1.00 82.62 97 VAL A C 1
ATOM 761 O O . VAL A 1 97 ? 8.949 4.609 3.016 1.00 82.62 97 VAL A O 1
ATOM 764 N N . LEU A 1 98 ? 7.762 4.471 4.914 1.00 84.69 98 LEU A N 1
ATOM 765 C CA . LEU A 1 98 ? 8.462 5.538 5.634 1.00 84.69 98 LEU A CA 1
ATOM 766 C C . LEU A 1 98 ? 9.658 5.024 6.446 1.00 84.69 98 LEU A C 1
ATOM 768 O O . LEU A 1 98 ? 10.287 5.807 7.157 1.00 84.69 98 LEU A O 1
ATOM 772 N N . SER A 1 99 ? 9.978 3.729 6.349 1.00 87.12 99 SER A N 1
ATOM 773 C CA . SER A 1 99 ? 11.080 3.139 7.104 1.00 87.12 99 SER A CA 1
ATOM 774 C C . SER A 1 99 ? 12.409 3.816 6.763 1.00 87.12 99 SER A C 1
ATOM 776 O O . SER A 1 99 ? 12.754 4.009 5.595 1.00 87.12 99 SER A O 1
ATOM 778 N N . THR A 1 100 ? 13.177 4.154 7.795 1.00 88.94 100 THR A N 1
ATOM 779 C CA . THR A 1 100 ? 14.494 4.803 7.637 1.00 88.94 100 THR A CA 1
ATOM 780 C C . THR A 1 100 ? 15.639 3.798 7.523 1.00 88.94 100 THR A C 1
ATOM 782 O O . THR A 1 100 ? 16.750 4.147 7.124 1.00 88.94 100 THR A O 1
ATOM 785 N N . SER A 1 101 ? 15.386 2.535 7.874 1.00 89.38 101 SER A N 1
ATOM 786 C CA . SER A 1 101 ? 16.361 1.450 7.803 1.00 89.38 101 SER A CA 1
ATOM 787 C C . SER A 1 101 ? 15.683 0.104 7.523 1.00 89.38 101 SER A C 1
ATOM 789 O O . SER A 1 101 ? 14.507 -0.065 7.842 1.00 89.38 101 SER A O 1
ATOM 791 N N . PRO A 1 102 ? 16.416 -0.906 7.018 1.00 86.75 102 PRO A N 1
ATOM 792 C CA . PRO A 1 102 ? 15.854 -2.240 6.811 1.00 86.75 102 PRO A CA 1
ATOM 793 C C . PRO A 1 102 ? 15.300 -2.872 8.091 1.00 86.75 102 PRO A C 1
ATOM 795 O O . PRO A 1 102 ? 14.336 -3.619 8.031 1.00 86.75 102 PRO A O 1
ATOM 798 N N . ARG A 1 103 ? 15.878 -2.573 9.262 1.00 86.94 103 ARG A N 1
ATOM 799 C CA . ARG A 1 103 ? 15.342 -3.060 10.542 1.00 86.94 103 ARG A CA 1
ATOM 800 C C . ARG A 1 103 ? 13.989 -2.426 10.863 1.00 86.94 103 ARG A C 1
ATOM 802 O O . ARG A 1 103 ? 13.125 -3.105 11.394 1.00 86.94 103 ARG A O 1
ATOM 809 N N . ASP A 1 104 ? 13.846 -1.144 10.555 1.00 86.38 104 ASP A N 1
ATOM 810 C CA . ASP A 1 104 ? 12.627 -0.362 10.770 1.00 86.38 104 ASP A CA 1
ATOM 811 C C . ASP A 1 104 ? 11.490 -0.839 9.850 1.00 86.38 104 ASP A C 1
ATOM 813 O O . ASP A 1 104 ? 10.341 -0.892 10.260 1.00 86.38 104 ASP A O 1
ATOM 817 N N . PHE A 1 105 ? 11.824 -1.294 8.638 1.00 85.25 105 PHE A N 1
ATOM 818 C CA . PHE A 1 105 ? 10.866 -1.877 7.691 1.00 85.25 105 PHE A CA 1
ATOM 819 C C . PHE A 1 105 ? 10.208 -3.175 8.193 1.00 85.25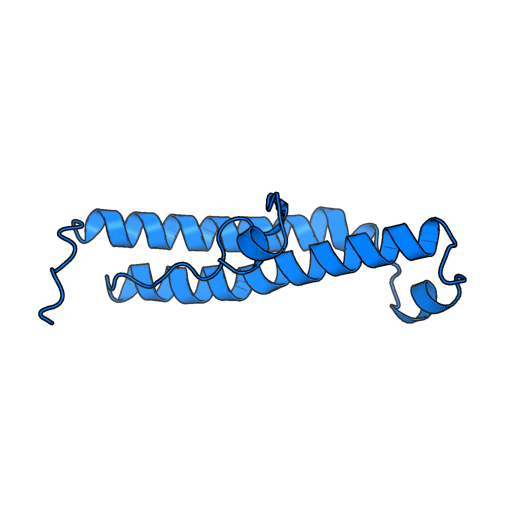 105 PHE A C 1
ATOM 821 O O . PHE A 1 105 ? 9.053 -3.439 7.872 1.00 85.25 105 PHE A O 1
ATOM 828 N N . TRP A 1 106 ? 10.947 -3.998 8.947 1.00 83.81 106 TRP A N 1
ATOM 829 C CA . TRP A 1 106 ? 10.491 -5.308 9.443 1.00 83.81 106 TRP A CA 1
ATOM 830 C C . TRP A 1 106 ? 9.963 -5.281 10.881 1.00 83.81 106 TRP A C 1
ATOM 832 O O . TRP A 1 106 ? 9.766 -6.344 11.474 1.00 83.81 106 TRP A O 1
ATOM 842 N N . ARG A 1 107 ? 9.827 -4.093 11.466 1.00 76.75 107 ARG A N 1
ATOM 843 C CA . ARG A 1 107 ? 9.330 -3.923 12.827 1.00 76.75 107 ARG A CA 1
ATOM 844 C C . ARG A 1 107 ? 7.822 -4.141 12.899 1.00 76.75 107 ARG A C 1
ATOM 846 O O . ARG A 1 107 ? 7.402 -4.705 13.935 1.00 76.75 107 ARG A O 1
#